Protein AF-A0A7W9CIX8-F1 (afdb_monomer_lite)

Structure (mmCIF, N/CA/C/O backbone):
data_AF-A0A7W9CIX8-F1
#
_entry.id   AF-A0A7W9CIX8-F1
#
loop_
_atom_site.group_PDB
_atom_site.id
_atom_site.type_symbol
_atom_site.label_atom_id
_atom_site.label_alt_id
_atom_site.label_comp_id
_atom_site.label_asym_id
_atom_site.label_entity_id
_atom_site.label_seq_id
_atom_site.pdbx_PDB_ins_code
_atom_site.Cartn_x
_atom_site.Cartn_y
_atom_site.Cartn_z
_atom_site.occupancy
_atom_site.B_iso_or_equiv
_atom_site.auth_seq_id
_atom_site.auth_comp_id
_atom_site.auth_asym_id
_atom_site.auth_atom_id
_atom_site.pdbx_PDB_model_num
ATOM 1 N N . MET A 1 1 ? 15.347 14.563 -5.939 1.00 66.44 1 MET A N 1
ATOM 2 C CA . MET A 1 1 ? 14.666 13.919 -4.794 1.00 66.44 1 MET A CA 1
ATOM 3 C C . MET A 1 1 ? 15.646 12.909 -4.224 1.00 66.44 1 MET A C 1
ATOM 5 O O . MET A 1 1 ? 16.290 12.244 -5.022 1.00 66.44 1 MET A O 1
ATOM 9 N N . ASP A 1 2 ? 15.817 12.846 -2.908 1.00 92.81 2 ASP A N 1
ATOM 10 C CA . ASP A 1 2 ? 16.780 11.929 -2.288 1.00 92.81 2 ASP A CA 1
ATOM 11 C C . ASP A 1 2 ? 16.262 10.471 -2.346 1.00 92.81 2 ASP A C 1
ATOM 13 O O . ASP A 1 2 ? 15.113 10.240 -1.937 1.00 92.81 2 ASP A O 1
ATOM 17 N N . PRO A 1 3 ? 17.039 9.496 -2.860 1.00 89.31 3 PRO A N 1
ATOM 18 C CA . PRO A 1 3 ? 16.634 8.090 -2.920 1.00 89.31 3 PRO A CA 1
ATOM 19 C C . PRO A 1 3 ? 16.232 7.509 -1.559 1.00 89.31 3 PRO A C 1
ATOM 21 O O . PRO A 1 3 ? 15.316 6.683 -1.484 1.00 89.31 3 PRO A O 1
ATOM 24 N N . GLU A 1 4 ? 16.871 7.948 -0.472 1.00 87.69 4 GLU A N 1
ATOM 25 C CA . GLU A 1 4 ? 16.521 7.497 0.878 1.00 87.69 4 GLU A CA 1
ATOM 26 C C . GLU A 1 4 ? 15.142 7.998 1.291 1.00 87.69 4 GLU A C 1
ATOM 28 O O . GLU A 1 4 ? 14.311 7.227 1.777 1.00 87.69 4 GLU A O 1
ATOM 33 N N . ARG A 1 5 ? 14.846 9.264 0.994 1.00 84.12 5 ARG A N 1
ATOM 34 C CA . ARG A 1 5 ? 13.541 9.869 1.266 1.00 84.12 5 ARG A CA 1
ATOM 35 C C . ARG A 1 5 ? 12.427 9.203 0.459 1.00 84.12 5 ARG A C 1
ATOM 37 O O . ARG A 1 5 ? 11.334 8.999 0.981 1.00 84.12 5 ARG A O 1
ATOM 44 N N . GLN A 1 6 ? 12.693 8.810 -0.787 1.00 85.12 6 GLN A N 1
ATOM 45 C CA . GLN A 1 6 ? 11.737 8.045 -1.593 1.00 85.12 6 GLN A CA 1
ATOM 46 C C . GLN A 1 6 ? 11.463 6.661 -0.986 1.00 85.12 6 GLN A C 1
ATOM 48 O O . GLN A 1 6 ? 10.304 6.249 -0.904 1.00 85.12 6 GLN A O 1
ATOM 53 N N . ARG A 1 7 ? 12.502 5.959 -0.515 1.00 83.38 7 ARG A N 1
ATOM 54 C CA . ARG A 1 7 ? 12.347 4.674 0.188 1.00 83.38 7 ARG A CA 1
ATOM 55 C C . ARG A 1 7 ? 11.575 4.824 1.490 1.00 83.38 7 ARG A C 1
ATOM 57 O O . ARG A 1 7 ? 10.743 3.975 1.795 1.00 83.38 7 ARG A O 1
ATOM 64 N N . GLU A 1 8 ? 11.814 5.891 2.242 1.00 83.00 8 GLU A N 1
ATOM 65 C CA . GLU A 1 8 ? 11.094 6.164 3.483 1.00 83.00 8 GLU A CA 1
ATOM 66 C C . GLU A 1 8 ? 9.604 6.436 3.225 1.00 83.00 8 GLU A C 1
ATOM 68 O O . GLU A 1 8 ? 8.748 5.878 3.913 1.00 83.00 8 GLU A O 1
ATOM 73 N N . ILE A 1 9 ? 9.283 7.220 2.189 1.00 79.06 9 ILE A N 1
ATOM 74 C CA . ILE A 1 9 ? 7.903 7.479 1.755 1.00 79.06 9 ILE A CA 1
ATOM 75 C C . ILE A 1 9 ? 7.235 6.192 1.270 1.00 79.06 9 ILE A C 1
ATOM 77 O O . ILE A 1 9 ? 6.107 5.922 1.664 1.00 79.06 9 ILE A O 1
ATOM 81 N N . ALA A 1 10 ? 7.915 5.372 0.465 1.00 78.69 10 ALA A N 1
ATOM 82 C CA . ALA A 1 10 ? 7.378 4.093 0.004 1.00 78.69 10 ALA A CA 1
ATOM 83 C C . ALA A 1 10 ? 7.145 3.115 1.168 1.00 78.69 10 ALA A C 1
ATOM 85 O O . ALA A 1 10 ? 6.112 2.455 1.215 1.00 78.69 10 ALA A O 1
ATOM 86 N N . ARG A 1 11 ? 8.062 3.070 2.147 1.00 79.44 11 ARG A N 1
ATOM 87 C CA . ARG A 1 11 ? 7.944 2.238 3.356 1.00 79.44 11 ARG A CA 1
ATOM 88 C C . ARG A 1 11 ? 6.798 2.695 4.267 1.00 79.44 11 ARG A C 1
ATOM 90 O O . ARG A 1 11 ? 6.136 1.858 4.870 1.00 79.44 11 ARG A O 1
ATOM 97 N N . LYS A 1 12 ? 6.560 4.007 4.374 1.00 77.31 12 LYS A N 1
ATOM 98 C CA . LYS A 1 12 ? 5.413 4.592 5.098 1.00 77.31 12 LYS A CA 1
ATOM 99 C C . LYS A 1 12 ? 4.120 4.585 4.268 1.00 77.31 12 LYS A C 1
ATOM 101 O O . LYS A 1 12 ? 3.031 4.750 4.820 1.00 77.31 12 LYS A O 1
ATOM 106 N N . GLY A 1 13 ? 4.222 4.394 2.956 1.00 69.50 13 GLY A N 1
ATOM 107 C CA . GLY A 1 13 ? 3.107 4.378 2.019 1.00 69.50 13 GLY A CA 1
ATOM 108 C C . GLY A 1 13 ? 2.124 3.263 2.361 1.00 69.50 13 GLY A C 1
ATOM 109 O O . GLY A 1 13 ? 2.482 2.093 2.398 1.00 69.50 13 GLY A O 1
ATOM 110 N N . GLY A 1 14 ? 0.877 3.634 2.660 1.00 66.69 14 GLY A N 1
ATOM 111 C CA . GLY A 1 14 ? -0.178 2.702 3.076 1.00 66.69 14 GLY A CA 1
ATOM 112 C C . GLY A 1 14 ? -0.234 2.409 4.581 1.00 66.69 14 GLY A C 1
ATOM 113 O O . GLY A 1 14 ? -1.253 1.903 5.053 1.00 66.69 14 GLY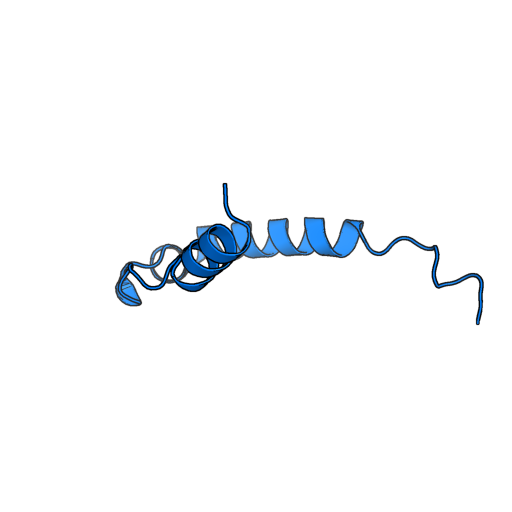 A O 1
ATOM 114 N N . ALA A 1 15 ? 0.792 2.782 5.358 1.00 67.62 15 ALA A N 1
ATOM 115 C CA . ALA A 1 15 ? 0.775 2.664 6.819 1.00 67.62 15 ALA A CA 1
ATOM 116 C C . ALA A 1 15 ? -0.091 3.748 7.485 1.00 67.62 15 ALA A C 1
ATOM 118 O O . ALA A 1 15 ? -0.721 3.484 8.504 1.00 67.62 15 ALA A O 1
ATOM 119 N N . SER A 1 16 ? -0.181 4.938 6.878 1.00 69.25 16 SER A N 1
ATOM 120 C CA . SER A 1 16 ? -1.011 6.062 7.348 1.00 69.25 16 SER A CA 1
ATOM 121 C C . SER A 1 16 ? -2.515 5.788 7.278 1.00 69.25 16 SER A C 1
ATOM 123 O O . SER A 1 16 ? -3.308 6.521 7.864 1.00 69.25 16 SER A O 1
ATOM 125 N N . VAL A 1 17 ? -2.919 4.765 6.521 1.00 68.88 17 VAL A N 1
ATOM 126 C CA . VAL A 1 17 ? -4.317 4.377 6.362 1.00 68.88 17 VAL A CA 1
ATOM 127 C C . VAL A 1 17 ? -4.591 3.216 7.324 1.00 68.88 17 VAL A C 1
ATOM 129 O O . VAL A 1 17 ? -3.968 2.153 7.171 1.00 68.88 17 VAL A O 1
ATOM 132 N N . PRO A 1 18 ? -5.503 3.388 8.307 1.00 74.19 18 PRO A N 1
ATOM 133 C CA . PRO A 1 18 ? -5.942 2.305 9.184 1.00 74.19 18 PRO A CA 1
AT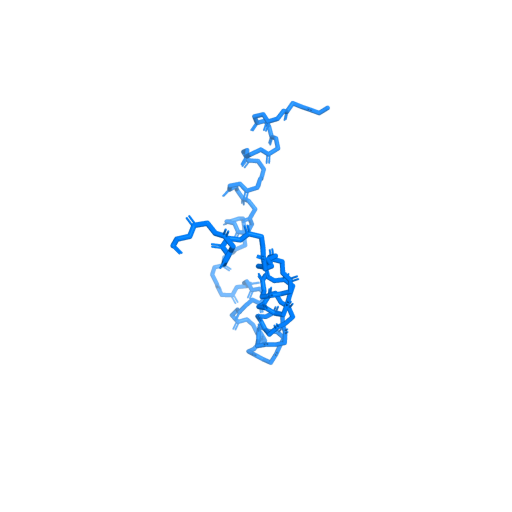OM 134 C C . PRO A 1 18 ? -6.314 1.070 8.367 1.00 74.19 18 PRO A C 1
ATOM 136 O O . PRO A 1 18 ? -6.860 1.208 7.273 1.00 74.19 18 PRO A O 1
ATOM 139 N N . SER A 1 19 ? -6.026 -0.128 8.876 1.00 68.44 19 SER A N 1
ATOM 140 C CA . SER A 1 19 ? -6.248 -1.406 8.175 1.00 68.44 19 SER A CA 1
ATOM 141 C C . SER A 1 19 ? -7.648 -1.526 7.563 1.00 68.44 19 SER A C 1
ATOM 143 O O . SER A 1 19 ? -7.785 -1.986 6.431 1.00 68.44 19 SER A O 1
ATOM 145 N N . GLU A 1 20 ? -8.661 -1.039 8.276 1.00 69.06 20 GLU A N 1
ATOM 146 C CA . GLU A 1 20 ? -10.080 -1.013 7.892 1.00 69.06 20 GLU A CA 1
ATOM 147 C C . GLU A 1 20 ? -10.389 -0.065 6.721 1.00 69.06 20 GLU A C 1
ATOM 149 O O . GLU A 1 20 ? -11.355 -0.264 5.990 1.00 69.06 20 GLU A O 1
ATOM 154 N N . LYS A 1 21 ? -9.566 0.971 6.522 1.00 70.31 21 LYS A N 1
ATOM 155 C CA . LYS A 1 21 ? -9.726 1.984 5.465 1.00 70.31 21 LYS A CA 1
ATOM 156 C C . LYS A 1 21 ? -8.802 1.764 4.270 1.00 70.31 21 LYS A C 1
ATOM 158 O O . LYS A 1 21 ? -8.824 2.553 3.328 1.00 70.31 21 LYS A O 1
ATOM 163 N N . ARG A 1 22 ? -7.956 0.731 4.289 1.00 76.00 22 ARG A N 1
ATOM 164 C CA . ARG A 1 22 ? -7.085 0.413 3.148 1.00 76.00 22 ARG A CA 1
ATOM 165 C C . ARG A 1 22 ? -7.955 -0.014 1.969 1.00 76.00 22 ARG A C 1
ATOM 167 O O . ARG A 1 22 ? -8.857 -0.828 2.143 1.00 76.00 22 ARG A O 1
ATOM 174 N N . SER A 1 23 ? -7.649 0.471 0.763 1.00 69.88 23 SER A N 1
ATOM 175 C CA . SER A 1 23 ? -8.400 0.133 -0.460 1.00 69.88 23 SER A CA 1
ATOM 176 C C . SER A 1 23 ? -8.499 -1.380 -0.690 1.00 69.88 23 SER A C 1
ATOM 178 O O . SER A 1 23 ? -9.510 -1.864 -1.182 1.00 69.88 23 SER A O 1
ATOM 180 N N . PHE A 1 24 ? -7.481 -2.134 -0.256 1.00 67.25 24 PHE A N 1
ATOM 181 C CA . PHE A 1 24 ? -7.463 -3.599 -0.296 1.00 67.25 24 PHE A CA 1
ATOM 182 C C . PHE A 1 24 ? -8.479 -4.274 0.645 1.00 67.25 24 PHE A C 1
ATOM 184 O O . PHE A 1 24 ? -8.908 -5.391 0.368 1.00 67.25 24 PHE A O 1
ATOM 191 N N . SER A 1 25 ? -8.855 -3.617 1.746 1.00 68.62 25 SER A N 1
ATOM 192 C CA . SER A 1 25 ? -9.830 -4.110 2.729 1.00 68.62 25 SER A CA 1
ATOM 193 C C . SER A 1 25 ? -11.259 -3.648 2.425 1.00 68.62 25 SER A C 1
ATOM 195 O O . SER A 1 25 ? -12.205 -4.344 2.781 1.00 68.62 25 SER A O 1
ATOM 197 N N . GLN A 1 26 ? -11.420 -2.482 1.787 1.00 74.31 26 GLN A N 1
ATOM 198 C CA . GLN A 1 26 ? -12.732 -1.892 1.498 1.00 74.31 26 GLN A CA 1
ATOM 199 C C . GLN A 1 26 ? -13.430 -2.518 0.290 1.00 74.31 26 GLN A C 1
ATOM 201 O O . GLN A 1 26 ? -14.628 -2.776 0.351 1.00 74.31 26 GLN A O 1
ATOM 206 N N . ASP A 1 27 ? -12.697 -2.769 -0.797 1.00 87.50 27 ASP A N 1
ATOM 207 C CA . ASP A 1 27 ? -13.265 -3.334 -2.020 1.00 87.50 27 ASP A CA 1
ATOM 208 C C . ASP A 1 27 ? -12.441 -4.537 -2.478 1.00 87.50 27 ASP A C 1
ATOM 210 O O . ASP A 1 27 ? -11.368 -4.433 -3.082 1.00 87.50 27 ASP A O 1
ATOM 214 N N . ARG A 1 28 ? -12.987 -5.718 -2.187 1.00 85.12 28 ARG A N 1
ATOM 215 C CA . ARG A 1 28 ? -12.367 -7.000 -2.517 1.00 85.12 28 ARG A CA 1
ATOM 216 C C . ARG A 1 28 ? -12.275 -7.218 -4.037 1.00 85.12 28 ARG A C 1
ATOM 218 O O . ARG A 1 28 ? -11.349 -7.888 -4.492 1.00 85.12 28 ARG A O 1
ATOM 225 N N . SER A 1 29 ? -13.190 -6.642 -4.824 1.00 87.94 29 SER A N 1
ATOM 226 C CA . SER A 1 29 ? -13.164 -6.706 -6.291 1.00 87.94 29 SER A CA 1
ATOM 227 C C . SER A 1 29 ? -12.050 -5.831 -6.861 1.00 87.94 29 SER A C 1
ATOM 229 O O . SER A 1 29 ? -11.279 -6.289 -7.708 1.00 87.94 29 SER A O 1
ATOM 231 N N . LEU A 1 30 ? -11.912 -4.597 -6.367 1.00 86.19 30 LEU A N 1
ATOM 232 C CA . LEU A 1 30 ? -10.826 -3.694 -6.755 1.00 86.19 30 LEU A CA 1
ATOM 233 C C . LEU A 1 30 ? -9.455 -4.286 -6.399 1.00 86.19 30 LEU A C 1
ATOM 235 O O . LEU A 1 30 ? -8.546 -4.280 -7.229 1.00 86.19 30 LEU A O 1
ATOM 239 N N . ALA A 1 31 ? -9.325 -4.861 -5.200 1.00 85.81 31 ALA A N 1
ATOM 240 C CA . ALA A 1 31 ? -8.126 -5.570 -4.757 1.00 85.81 31 ALA A CA 1
ATOM 241 C C . ALA A 1 31 ? -7.757 -6.730 -5.696 1.00 85.81 31 ALA A C 1
ATOM 243 O O . ALA A 1 31 ? -6.608 -6.847 -6.127 1.00 85.81 31 ALA A O 1
ATOM 244 N N . ALA A 1 32 ? -8.740 -7.562 -6.059 1.00 88.81 32 ALA A N 1
ATOM 245 C CA . ALA A 1 32 ? -8.539 -8.676 -6.979 1.00 88.81 32 ALA A CA 1
ATOM 246 C C . ALA A 1 32 ? -8.110 -8.200 -8.376 1.00 88.81 32 ALA A C 1
ATOM 248 O O . ALA A 1 32 ? -7.201 -8.775 -8.971 1.00 88.81 32 ALA A O 1
ATOM 249 N N . GLN A 1 33 ? -8.726 -7.134 -8.894 1.00 89.94 33 GLN A N 1
ATOM 250 C CA . GLN A 1 33 ? -8.364 -6.541 -10.185 1.00 89.94 33 GLN A CA 1
ATOM 251 C C . GLN A 1 33 ? -6.940 -5.973 -10.181 1.00 89.94 33 GLN A C 1
ATOM 253 O O . GLN A 1 33 ?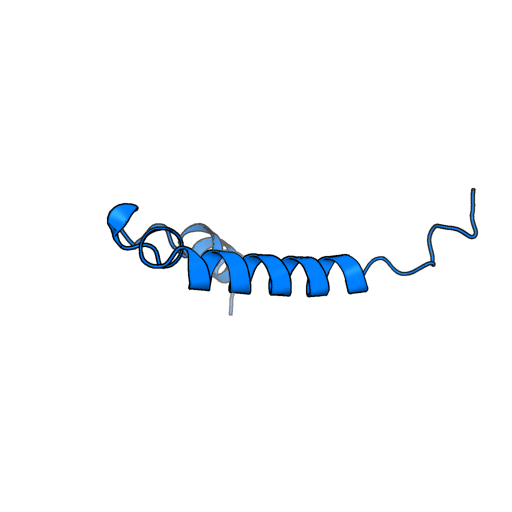 -6.160 -6.266 -11.088 1.00 89.94 33 GLN A O 1
ATOM 258 N N . ALA A 1 34 ? -6.583 -5.207 -9.148 1.00 87.62 34 ALA A N 1
ATOM 259 C CA . ALA A 1 34 ? -5.242 -4.654 -8.991 1.00 87.62 34 ALA A CA 1
ATOM 260 C C . ALA A 1 34 ? -4.182 -5.761 -8.862 1.00 87.62 34 ALA A C 1
ATOM 262 O O . ALA A 1 34 ? -3.134 -5.682 -9.503 1.00 87.62 34 ALA A O 1
ATOM 263 N N . GLY A 1 35 ? -4.477 -6.818 -8.096 1.00 88.12 35 GLY A N 1
ATOM 264 C CA . GLY A 1 35 ? -3.608 -7.986 -7.951 1.00 88.12 35 GLY A CA 1
ATOM 265 C C . GLY A 1 35 ? -3.370 -8.721 -9.271 1.00 88.12 35 GLY A C 1
ATOM 266 O O . GLY A 1 35 ? -2.220 -8.995 -9.607 1.00 88.12 35 GLY A O 1
ATOM 267 N N . ARG A 1 36 ? -4.430 -8.975 -10.057 1.00 91.44 36 ARG A N 1
ATOM 268 C CA . ARG A 1 36 ? -4.302 -9.594 -11.390 1.00 91.44 36 ARG A CA 1
ATOM 269 C C . ARG A 1 36 ? -3.400 -8.776 -12.308 1.00 91.44 36 ARG A C 1
ATOM 271 O O . ARG A 1 36 ? -2.418 -9.307 -12.814 1.00 91.44 36 ARG A O 1
ATOM 278 N N . LYS A 1 37 ? -3.669 -7.474 -12.437 1.00 91.06 37 LYS A N 1
ATOM 279 C CA . LYS A 1 37 ? -2.875 -6.573 -13.285 1.00 91.06 37 LYS A CA 1
ATOM 280 C C . LYS A 1 37 ? -1.409 -6.491 -12.844 1.00 91.06 37 LYS A C 1
ATOM 282 O O . LYS A 1 37 ? -0.510 -6.464 -13.680 1.00 91.06 37 LYS A O 1
ATOM 287 N N . GLY A 1 38 ? -1.157 -6.450 -11.534 1.00 87.62 38 GLY A N 1
ATOM 288 C CA . GLY A 1 38 ? 0.201 -6.483 -10.985 1.00 87.62 38 GLY A CA 1
ATOM 289 C C . GLY A 1 38 ? 0.930 -7.783 -11.329 1.00 87.62 38 GLY A C 1
ATOM 290 O O . GLY A 1 38 ? 2.072 -7.742 -11.777 1.00 87.62 38 GLY A O 1
ATOM 291 N N . GLY A 1 39 ? 0.244 -8.922 -11.198 1.00 87.69 39 GLY A N 1
ATOM 292 C CA . GLY A 1 39 ? 0.761 -10.228 -11.603 1.00 87.69 39 GLY A CA 1
ATOM 293 C C . GLY A 1 39 ? 1.089 -10.291 -13.093 1.00 87.69 39 GLY A C 1
ATOM 294 O O . GLY A 1 39 ? 2.183 -10.709 -13.451 1.00 87.69 39 GLY A O 1
ATOM 295 N N . GLU A 1 40 ? 0.197 -9.815 -13.961 1.00 87.62 40 GLU A N 1
ATOM 296 C CA . GLU A 1 40 ? 0.430 -9.740 -15.412 1.00 87.62 40 GLU A CA 1
ATOM 297 C C . GLU A 1 40 ? 1.689 -8.922 -15.747 1.00 87.62 40 GLU A C 1
ATOM 299 O O . GLU A 1 40 ? 2.536 -9.372 -16.520 1.00 87.62 40 GLU A O 1
ATOM 304 N N . ALA A 1 41 ? 1.870 -7.761 -15.107 1.00 81.94 41 ALA A N 1
ATOM 305 C CA . ALA A 1 41 ? 3.049 -6.916 -15.301 1.00 81.94 41 ALA A CA 1
ATOM 306 C C . ALA A 1 41 ? 4.355 -7.581 -14.816 1.00 81.94 41 ALA A C 1
ATOM 308 O O . ALA A 1 41 ? 5.399 -7.448 -15.461 1.00 81.94 41 ALA A O 1
ATOM 309 N N . SER A 1 42 ? 4.308 -8.315 -13.699 1.00 79.00 42 SER A N 1
ATOM 310 C CA . SER A 1 42 ? 5.460 -9.056 -13.162 1.00 79.00 42 SER A CA 1
ATOM 311 C C . SER A 1 42 ? 5.768 -10.342 -13.934 1.00 79.00 42 SER A C 1
ATOM 313 O O . SER A 1 42 ? 6.925 -10.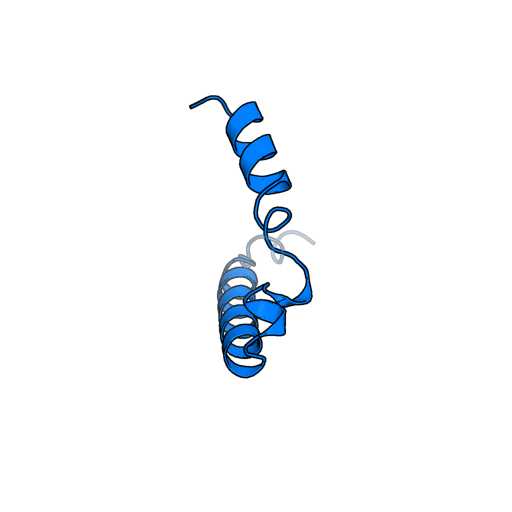751 -14.013 1.00 79.00 42 SER A O 1
ATOM 315 N N . HIS A 1 43 ? 4.761 -10.988 -14.521 1.00 68.00 43 HIS A N 1
ATOM 316 C CA . HIS A 1 43 ? 4.948 -12.193 -15.327 1.00 68.00 43 HIS A CA 1
ATOM 317 C C . HIS A 1 43 ? 5.419 -11.884 -16.752 1.00 68.00 43 HIS A C 1
ATOM 319 O O . HIS A 1 43 ? 6.183 -12.671 -17.303 1.00 68.00 43 HIS A O 1
ATOM 325 N N . GLY A 1 44 ? 5.072 -10.723 -17.318 1.00 61.34 44 GLY A N 1
ATOM 326 C CA . GLY A 1 44 ? 5.558 -10.285 -18.634 1.00 61.34 44 GLY A CA 1
ATOM 327 C C . GLY A 1 44 ? 7.030 -9.850 -18.681 1.00 61.34 44 GLY A C 1
ATOM 328 O O . GLY A 1 44 ? 7.537 -9.547 -19.756 1.00 61.34 44 GLY A O 1
ATOM 329 N N . SER A 1 45 ? 7.723 -9.799 -17.538 1.00 57.78 45 SER A N 1
ATOM 330 C CA . SER A 1 45 ? 9.120 -9.348 -17.432 1.00 57.78 45 SER A CA 1
ATOM 331 C C . SER A 1 45 ? 10.123 -10.449 -17.058 1.00 57.78 45 SER A C 1
ATOM 333 O O . SER A 1 45 ? 11.317 -10.161 -16.954 1.00 57.78 45 SER A O 1
ATOM 335 N N . ARG A 1 46 ? 9.699 -11.723 -16.959 1.00 60.69 46 ARG A N 1
ATOM 336 C CA . ARG A 1 46 ? 10.643 -12.849 -17.078 1.00 60.69 46 ARG A CA 1
ATOM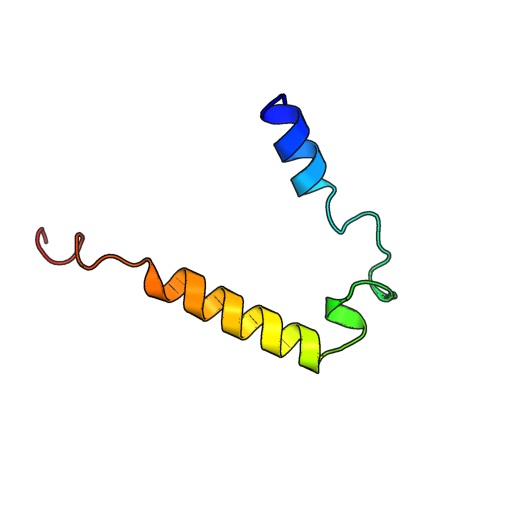 337 C C . ARG A 1 46 ? 11.065 -12.948 -18.537 1.00 60.69 46 ARG A C 1
ATOM 339 O O . ARG A 1 46 ? 10.408 -13.596 -19.346 1.00 60.69 46 ARG A O 1
ATOM 346 N N . ARG A 1 47 ? 12.129 -12.229 -18.878 1.00 60.16 47 ARG A N 1
ATOM 347 C CA . ARG A 1 47 ? 12.788 -12.371 -20.170 1.00 60.16 47 ARG A CA 1
ATOM 348 C C . ARG A 1 47 ? 13.239 -13.829 -20.329 1.00 60.16 47 ARG A C 1
ATOM 350 O O . ARG A 1 47 ? 13.797 -14.367 -19.374 1.00 60.16 47 ARG A O 1
ATOM 357 N N . PRO A 1 48 ? 13.086 -14.445 -21.507 1.00 58.25 48 PRO A N 1
ATOM 358 C CA . PRO A 1 48 ? 13.681 -15.745 -21.827 1.00 58.25 48 PRO A CA 1
ATOM 359 C C . PRO A 1 48 ? 15.221 -15.687 -21.992 1.00 58.25 48 PRO A C 1
ATOM 361 O O . PRO A 1 48 ? 15.791 -16.440 -22.769 1.00 58.25 48 PRO A O 1
ATOM 364 N N . GLU A 1 49 ? 15.920 -14.789 -21.285 1.00 56.31 49 GLU A N 1
ATOM 365 C CA . GLU A 1 49 ? 17.388 -14.642 -21.354 1.00 56.31 49 GLU A CA 1
ATOM 366 C C . GLU A 1 49 ? 18.133 -15.571 -20.369 1.00 56.31 49 GLU A C 1
ATOM 368 O O . GLU A 1 49 ? 19.347 -15.705 -20.478 1.00 56.31 49 GLU A O 1
ATOM 373 N N . ASP A 1 50 ? 17.427 -16.260 -19.461 1.00 55.78 50 ASP A N 1
ATOM 374 C CA . ASP A 1 50 ? 18.010 -17.228 -18.505 1.00 55.78 50 ASP A CA 1
ATOM 375 C C . ASP A 1 50 ? 17.907 -18.701 -18.971 1.00 55.78 50 ASP A C 1
ATOM 377 O O . ASP A 1 50 ? 18.473 -19.594 -18.353 1.00 55.78 50 ASP A O 1
ATOM 381 N N . GLU A 1 51 ? 17.209 -18.990 -20.078 1.00 54.81 51 GLU A N 1
ATOM 382 C CA . GLU A 1 51 ? 17.011 -20.371 -20.575 1.00 54.81 51 GLU A CA 1
ATOM 383 C C . GLU A 1 51 ? 18.099 -20.821 -21.576 1.00 54.81 51 GLU A C 1
ATOM 385 O O . GLU A 1 51 ? 18.124 -21.970 -22.001 1.00 54.81 51 GLU A O 1
ATOM 390 N N . ALA A 1 52 ? 19.031 -19.934 -21.945 1.00 58.31 52 ALA A N 1
ATOM 391 C CA . ALA A 1 52 ? 20.093 -20.215 -22.918 1.00 58.31 52 ALA A CA 1
ATOM 392 C C . ALA A 1 52 ? 21.482 -20.465 -22.292 1.00 58.31 52 ALA A C 1
ATOM 394 O O . ALA A 1 52 ? 22.471 -20.493 -23.023 1.00 58.31 52 ALA A O 1
ATOM 395 N N . ASN A 1 53 ? 21.589 -20.615 -20.964 1.00 57.59 53 ASN A N 1
ATOM 396 C CA . ASN A 1 53 ? 22.885 -20.792 -20.293 1.00 57.59 53 ASN A CA 1
ATOM 397 C C . ASN A 1 53 ? 22.860 -21.753 -19.079 1.00 57.59 53 ASN A C 1
ATOM 399 O O . ASN A 1 53 ? 23.561 -21.524 -18.093 1.00 57.59 53 ASN A O 1
ATOM 403 N N . SER A 1 54 ? 22.059 -22.825 -19.139 1.00 50.31 54 SER A N 1
ATOM 404 C CA . SER A 1 54 ? 22.159 -23.998 -18.244 1.00 50.31 54 SER A CA 1
ATOM 405 C C . SER A 1 54 ? 22.336 -25.283 -19.037 1.00 50.31 54 SER A C 1
ATOM 407 O O . SER A 1 54 ? 21.714 -25.389 -20.116 1.00 50.31 54 SER A O 1
#

InterPro domains:
  IPR019626 Stress-induced protein, KGG, repeat [PF10685] (1-14)
  IPR019626 Stress-induced protein, KGG, repeat [PF10685] (23-43)

Radius of gyration: 16.75 Å; chains: 1; bounding box: 36×38×32 Å

pLDDT: mean 75.17, std 11.88, range [50.31, 92.81]

Secondary structure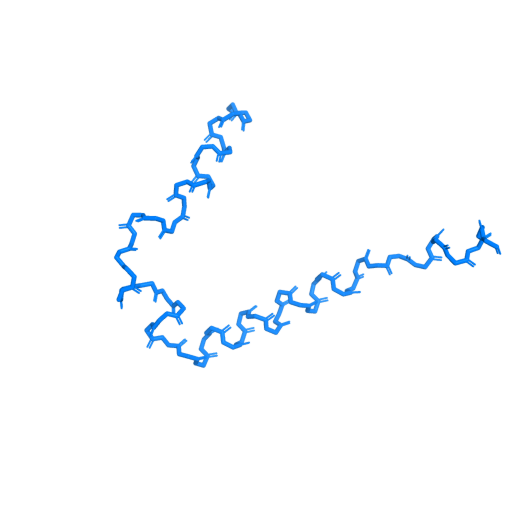 (DSSP, 8-state):
--HHHHHHHHHHTTTSS-GGGSHHHH-HHHHHHHHHHHHHHHHTT--TTSTT--

Foldseek 3Di:
DDPVVVVVCVVCVQVVAPPCRRPVNPDVPVVVVVVVVVVVVVVVPPDPPVVPPD

Sequence (54 aa):
MDPERQREIARKGGASVPSEKRSFSQDRSLAAQAGRKGGEASHGSRRPEDEANS

Organism: NCBI:txid74312